Protein AF-V6Q4E1-F1 (afdb_monomer_lite)

Foldseek 3Di:
DQDADDDDDPVLVVVVVVVCVVCVVVVVVCPVVVVQDQLLVLLLQLLLCLLNVDPVSLVVSVVSCVVVVHDPVCSVCSNVVHCPVPDPVSVLVSVVSSVCSNVSNDDDPVSVVVVD

Radius of gyration: 14.37 Å; chains: 1; bounding box: 37×36×36 Å

Secondary structure (DSSP, 8-state):
---PPPPPPHHHHHHHHHHHHHHHHHHHHHHHTTSS-HHHHHHHHHHHHHHHT-HHHHHHHHHHHHHTT--HHHHHHHHHT--TTS-HHHHHHHHHHHHHHHTTT---HHHHHTT-

Organism: NCBI:txid1408226

pLDDT: mean 90.03, std 11.28, range [38.62, 98.06]

Structure (mmCIF, N/CA/C/O backbone):
data_AF-V6Q4E1-F1
#
_entry.id   AF-V6Q4E1-F1
#
loop_
_atom_site.group_PDB
_atom_site.id
_atom_site.type_symbol
_atom_site.label_atom_id
_atom_site.label_alt_id
_atom_site.label_comp_id
_atom_site.label_asym_id
_atom_site.label_entity_id
_atom_site.label_seq_id
_atom_site.pdbx_PDB_ins_code
_atom_site.Cartn_x
_atom_site.Cartn_y
_atom_site.Cartn_z
_atom_site.occupancy
_atom_site.B_iso_or_equiv
_atom_site.auth_seq_id
_atom_site.auth_comp_id
_atom_site.auth_asym_id
_atom_site.auth_atom_id
_atom_site.pdbx_PDB_model_num
ATOM 1 N N . MET A 1 1 ? 1.053 -21.294 -1.607 1.00 38.62 1 MET A N 1
ATOM 2 C CA . MET A 1 1 ? 2.499 -21.114 -1.342 1.00 38.62 1 MET A CA 1
ATOM 3 C C . MET A 1 1 ? 2.894 -19.784 -1.965 1.00 38.62 1 MET A C 1
ATOM 5 O O . MET A 1 1 ? 2.949 -19.711 -3.186 1.00 38.62 1 MET 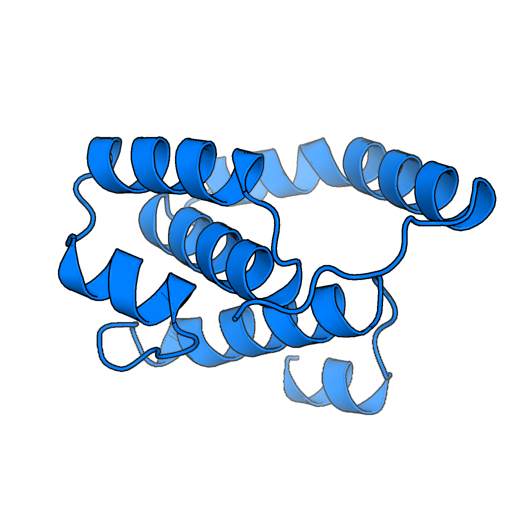A O 1
ATOM 9 N N . LEU A 1 2 ? 3.028 -18.722 -1.161 1.00 51.53 2 LEU A N 1
ATOM 10 C CA . LEU A 1 2 ? 3.338 -17.373 -1.655 1.00 51.53 2 LEU A CA 1
ATOM 11 C C . LEU A 1 2 ? 4.692 -17.417 -2.376 1.00 51.53 2 LEU A C 1
ATOM 13 O O . LEU A 1 2 ? 5.716 -17.752 -1.780 1.00 51.53 2 LEU A O 1
ATOM 17 N N . LYS A 1 3 ? 4.687 -17.182 -3.689 1.00 54.44 3 LYS A N 1
ATOM 18 C CA . LYS A 1 3 ? 5.895 -17.241 -4.513 1.00 54.44 3 LYS A CA 1
ATOM 19 C C . LYS A 1 3 ? 6.684 -15.960 -4.271 1.00 54.44 3 LYS A C 1
ATOM 21 O O . LYS A 1 3 ? 6.312 -14.899 -4.758 1.00 54.44 3 LYS A O 1
ATOM 26 N N . GLN A 1 4 ? 7.757 -16.063 -3.498 1.00 63.53 4 GLN A N 1
ATOM 27 C CA . GLN A 1 4 ? 8.578 -14.911 -3.144 1.00 63.53 4 GLN A CA 1
ATOM 28 C C . GLN A 1 4 ? 9.194 -14.289 -4.406 1.00 63.53 4 GLN A C 1
ATOM 30 O O . GLN A 1 4 ? 9.784 -14.993 -5.233 1.00 63.53 4 GLN A O 1
ATOM 35 N N . LYS A 1 5 ? 9.032 -12.973 -4.581 1.00 70.00 5 LYS A N 1
ATOM 36 C CA . LYS A 1 5 ? 9.610 -12.258 -5.725 1.00 70.00 5 LYS A CA 1
ATOM 37 C C . LYS A 1 5 ? 11.134 -12.210 -5.614 1.00 70.00 5 LYS A C 1
ATOM 39 O O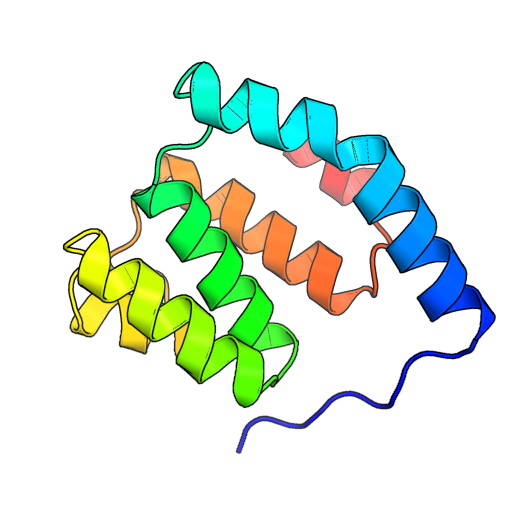 . LYS A 1 5 ? 11.692 -12.158 -4.520 1.00 70.00 5 LYS A O 1
ATOM 44 N N . SER A 1 6 ? 11.813 -12.216 -6.763 1.00 78.31 6 SER A N 1
ATOM 45 C CA . SER A 1 6 ? 13.266 -12.037 -6.814 1.00 78.31 6 SER A CA 1
ATOM 46 C C . SER A 1 6 ? 13.672 -10.686 -6.221 1.00 78.31 6 SER A C 1
ATOM 48 O O . SER A 1 6 ? 12.947 -9.695 -6.347 1.00 78.31 6 SER A O 1
ATOM 50 N N . LEU A 1 7 ? 14.849 -10.640 -5.597 1.00 77.38 7 LEU A N 1
ATOM 51 C CA . LEU A 1 7 ? 15.377 -9.415 -5.003 1.00 77.38 7 LEU A CA 1
ATOM 52 C C . LEU A 1 7 ? 15.522 -8.302 -6.053 1.00 77.38 7 LEU A C 1
ATOM 54 O O . LEU A 1 7 ? 15.807 -8.556 -7.225 1.00 77.38 7 LEU A O 1
ATOM 58 N N . ALA A 1 8 ? 15.294 -7.063 -5.621 1.00 81.06 8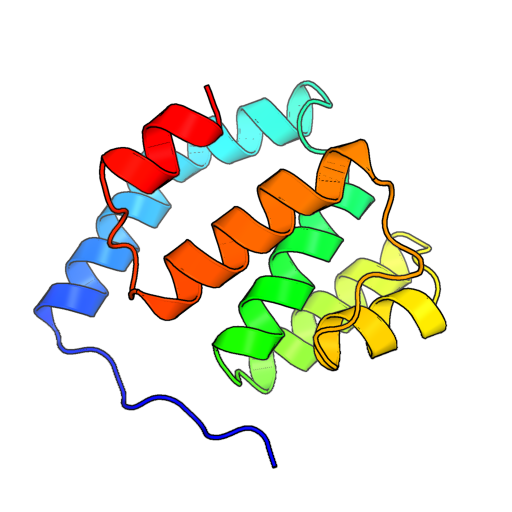 ALA A N 1
ATOM 59 C CA . ALA A 1 8 ? 15.480 -5.882 -6.453 1.00 81.06 8 ALA A CA 1
ATOM 60 C C . ALA A 1 8 ? 16.959 -5.688 -6.816 1.00 81.06 8 ALA A C 1
ATOM 62 O O . ALA A 1 8 ? 17.859 -5.960 -6.020 1.00 81.06 8 ALA A O 1
ATOM 63 N N . THR A 1 9 ? 17.207 -5.168 -8.014 1.00 89.44 9 THR A N 1
ATOM 64 C CA . THR A 1 9 ? 18.521 -4.651 -8.398 1.00 89.44 9 THR A CA 1
ATOM 65 C C . THR A 1 9 ? 18.878 -3.429 -7.551 1.00 89.44 9 THR A C 1
ATOM 67 O O . THR A 1 9 ? 18.012 -2.755 -6.990 1.00 89.44 9 THR A O 1
ATOM 70 N N . PHE A 1 10 ? 20.166 -3.084 -7.499 1.00 90.75 10 PHE A N 1
ATOM 71 C CA . PHE A 1 10 ? 20.627 -1.898 -6.773 1.00 90.75 10 PHE A CA 1
ATOM 72 C C . PHE A 1 10 ? 19.938 -0.606 -7.249 1.00 90.75 10 PHE A C 1
ATOM 74 O O . PHE A 1 10 ? 19.548 0.230 -6.437 1.00 90.75 10 PHE A O 1
ATOM 81 N N . SER A 1 11 ? 19.739 -0.462 -8.564 1.00 89.94 11 SER A N 1
ATOM 82 C CA . SER A 1 11 ? 19.066 0.703 -9.147 1.00 89.94 11 SER A CA 1
ATOM 83 C C . SER A 1 11 ? 17.592 0.782 -8.734 1.00 89.94 11 SER A C 1
ATOM 85 O O . SER A 1 11 ? 17.128 1.844 -8.317 1.00 89.94 11 SER A O 1
ATOM 87 N N . GLU A 1 12 ? 16.866 -0.340 -8.773 1.00 88.25 12 GLU A N 1
ATOM 88 C CA . GLU A 1 12 ? 15.473 -0.405 -8.314 1.00 88.25 12 GLU A CA 1
ATOM 89 C C . GLU A 1 12 ? 15.355 -0.102 -6.817 1.00 88.25 12 GLU A C 1
ATOM 91 O O . GLU A 1 12 ? 14.467 0.651 -6.413 1.00 88.25 12 GLU A O 1
ATOM 96 N N . ALA A 1 13 ? 16.263 -0.640 -5.998 1.00 89.06 13 ALA A N 1
ATOM 97 C CA . ALA A 1 13 ? 16.294 -0.390 -4.561 1.00 89.06 13 ALA A CA 1
ATOM 98 C C . ALA A 1 13 ? 16.559 1.091 -4.251 1.00 89.06 13 ALA A C 1
ATOM 100 O O . ALA A 1 13 ? 15.825 1.699 -3.471 1.00 89.06 13 ALA A O 1
ATOM 101 N N . TYR A 1 14 ? 17.548 1.701 -4.915 1.00 93.12 14 TYR A N 1
ATOM 102 C CA . TYR A 1 14 ? 17.846 3.128 -4.781 1.00 93.12 14 TYR A CA 1
ATOM 103 C C . TYR A 1 14 ? 16.654 3.999 -5.191 1.00 93.12 14 TYR A C 1
ATOM 105 O O . TYR A 1 14 ? 16.255 4.896 -4.449 1.00 93.12 14 TYR A O 1
ATOM 113 N N . ARG A 1 15 ? 16.041 3.707 -6.346 1.00 91.50 15 ARG A N 1
ATOM 114 C CA . ARG A 1 15 ? 14.861 4.424 -6.846 1.00 91.50 15 ARG A CA 1
ATOM 115 C C . ARG A 1 15 ? 13.691 4.328 -5.868 1.00 91.50 15 ARG A C 1
ATOM 117 O O . ARG A 1 15 ? 13.054 5.336 -5.569 1.00 91.50 15 ARG A O 1
ATOM 124 N N . THR A 1 16 ? 13.431 3.128 -5.353 1.00 90.19 16 THR A N 1
ATOM 125 C CA . THR A 1 16 ? 12.365 2.877 -4.373 1.00 90.19 16 THR A CA 1
ATOM 126 C C . THR A 1 16 ? 12.603 3.679 -3.098 1.00 90.19 16 THR A C 1
ATOM 128 O O . THR A 1 16 ? 11.707 4.390 -2.647 1.00 90.19 16 THR A O 1
ATOM 131 N N . LEU A 1 17 ? 13.825 3.643 -2.557 1.00 92.94 17 LEU A N 1
ATOM 132 C CA . LEU A 1 17 ? 14.192 4.406 -1.366 1.00 92.94 17 LEU A CA 1
ATOM 133 C C . LEU A 1 17 ? 14.057 5.918 -1.591 1.00 92.94 17 LEU A C 1
ATOM 135 O O . LEU A 1 17 ? 13.493 6.616 -0.750 1.00 92.94 17 LEU A O 1
ATOM 139 N N . TYR A 1 18 ? 14.523 6.422 -2.736 1.00 95.06 18 TYR A N 1
ATOM 140 C CA . TYR A 1 18 ? 14.405 7.833 -3.098 1.00 95.06 18 TYR A CA 1
ATOM 141 C C . TYR A 1 18 ? 12.943 8.297 -3.106 1.00 95.06 18 TYR A C 1
ATOM 143 O O . TYR A 1 18 ? 12.610 9.289 -2.455 1.00 95.06 18 TYR A O 1
ATOM 151 N N . TYR A 1 19 ? 12.054 7.576 -3.798 1.00 93.06 19 TYR A N 1
ATOM 152 C CA . TYR A 1 19 ? 10.641 7.949 -3.858 1.00 93.06 19 TYR A CA 1
ATOM 153 C C . TYR A 1 19 ? 9.924 7.774 -2.520 1.00 93.06 19 TYR A C 1
ATOM 155 O O . TYR A 1 19 ? 9.080 8.609 -2.193 1.00 93.06 19 TYR A O 1
ATOM 163 N N . ALA A 1 20 ? 10.268 6.753 -1.732 1.00 92.00 20 ALA A N 1
ATOM 164 C CA . ALA A 1 20 ? 9.718 6.572 -0.392 1.00 92.00 20 ALA A CA 1
ATOM 165 C C . ALA A 1 20 ? 10.051 7.772 0.507 1.00 92.00 20 ALA A C 1
ATOM 167 O O . ALA A 1 20 ? 9.154 8.378 1.092 1.00 92.00 20 ALA A O 1
ATOM 168 N N . LEU A 1 21 ? 11.324 8.183 0.550 1.00 96.44 21 LEU A N 1
ATOM 169 C CA . LEU A 1 21 ? 11.759 9.337 1.339 1.00 96.44 21 LEU A CA 1
ATOM 170 C C . LEU A 1 21 ? 11.149 10.644 0.822 1.00 96.44 21 LEU A C 1
ATOM 172 O O . LEU A 1 21 ? 10.647 11.447 1.608 1.00 96.44 21 LEU A O 1
ATOM 176 N N . ARG A 1 22 ? 11.140 10.848 -0.501 1.00 96.38 22 ARG A N 1
ATOM 177 C CA . ARG A 1 22 ? 10.606 12.068 -1.118 1.00 96.38 22 ARG A CA 1
ATOM 178 C C . ARG A 1 22 ? 9.102 12.243 -0.892 1.00 96.38 22 ARG A C 1
ATOM 180 O O . ARG A 1 22 ? 8.660 13.377 -0.732 1.00 96.38 22 ARG A O 1
ATOM 187 N N . ASN A 1 23 ? 8.331 11.156 -0.865 1.00 94.88 23 ASN A N 1
ATOM 188 C CA . ASN A 1 23 ? 6.875 11.203 -0.688 1.00 94.88 23 ASN A CA 1
ATOM 189 C C . ASN A 1 23 ? 6.414 11.021 0.767 1.00 94.88 23 ASN A C 1
ATOM 191 O O . ASN A 1 23 ? 5.222 11.160 1.047 1.00 94.88 23 ASN A O 1
ATOM 195 N N . MET A 1 24 ? 7.329 10.773 1.710 1.00 95.00 24 MET A N 1
ATOM 196 C CA . MET A 1 24 ? 6.999 10.617 3.130 1.00 95.00 24 MET A CA 1
ATOM 197 C C . MET A 1 24 ? 6.182 11.794 3.706 1.00 95.00 24 MET A C 1
ATOM 199 O O . MET A 1 24 ? 5.197 11.533 4.403 1.00 95.00 24 MET A O 1
ATOM 203 N N . PRO A 1 25 ? 6.483 13.078 3.403 1.00 97.12 25 PRO A N 1
ATOM 204 C CA . PRO A 1 25 ? 5.671 14.192 3.900 1.00 97.12 25 PRO A CA 1
ATOM 205 C C . PRO A 1 25 ? 4.233 14.173 3.364 1.00 97.12 25 PRO A C 1
ATOM 207 O O . PRO A 1 25 ? 3.297 14.500 4.094 1.00 97.12 25 PRO A O 1
ATOM 210 N N . THR A 1 26 ? 4.041 13.756 2.109 1.00 95.81 26 THR A N 1
ATOM 211 C CA . THR A 1 26 ? 2.718 13.631 1.478 1.00 95.81 26 THR A CA 1
ATOM 212 C C . THR A 1 26 ? 1.887 12.557 2.171 1.00 95.81 26 THR A C 1
ATOM 214 O O . THR A 1 26 ? 0.742 12.813 2.540 1.00 95.81 26 THR A O 1
ATOM 217 N N . LEU A 1 27 ? 2.485 11.390 2.433 1.00 93.56 27 LEU A N 1
ATOM 218 C CA . LEU A 1 27 ? 1.843 10.306 3.178 1.00 93.56 27 LEU A CA 1
ATOM 219 C C . LEU A 1 27 ? 1.446 10.754 4.592 1.00 93.56 27 LEU A C 1
ATOM 221 O O . LEU A 1 27 ? 0.318 10.531 5.028 1.00 93.56 27 LEU A O 1
ATOM 225 N N . GLN A 1 28 ? 2.350 11.434 5.304 1.00 95.06 28 GLN A N 1
ATOM 226 C CA . GLN A 1 28 ? 2.056 11.969 6.635 1.00 95.06 28 GLN A CA 1
ATOM 227 C C . GLN A 1 28 ? 0.914 12.989 6.605 1.00 95.06 28 GLN A C 1
ATOM 229 O O . GLN A 1 28 ? 0.059 12.971 7.488 1.00 95.06 28 GLN A O 1
ATOM 234 N N . LYS A 1 29 ? 0.882 13.868 5.597 1.00 96.69 29 LYS A N 1
ATOM 235 C CA . LYS A 1 29 ? -0.197 14.843 5.423 1.00 96.69 29 LYS A CA 1
ATOM 236 C C . LYS A 1 29 ? -1.539 14.153 5.170 1.00 96.69 29 LYS A C 1
ATOM 238 O O . LYS A 1 29 ? -2.506 14.523 5.823 1.00 96.69 29 LYS A O 1
ATOM 243 N N . ALA A 1 30 ? -1.582 13.146 4.295 1.00 95.06 30 ALA A N 1
ATOM 244 C CA . ALA A 1 30 ? -2.799 12.392 3.984 1.00 95.06 30 ALA A CA 1
ATOM 245 C C . ALA A 1 30 ? -3.369 11.660 5.211 1.00 95.06 30 ALA A C 1
ATOM 247 O O . ALA A 1 30 ? -4.578 11.681 5.439 1.00 95.06 30 ALA A O 1
ATOM 248 N N . ARG A 1 31 ? -2.497 11.076 6.046 1.00 93.75 31 ARG A N 1
ATOM 249 C CA . ARG A 1 31 ? -2.896 10.478 7.330 1.00 93.75 31 ARG A CA 1
ATOM 250 C C . ARG A 1 31 ? -3.451 11.530 8.291 1.00 93.75 31 ARG A C 1
ATOM 252 O O . ARG A 1 31 ? -4.542 11.371 8.820 1.00 93.75 31 ARG A O 1
ATOM 259 N N . LYS A 1 32 ? -2.733 12.645 8.474 1.00 95.06 32 LYS A N 1
ATOM 260 C CA . LYS A 1 32 ? -3.152 13.735 9.376 1.00 95.06 32 LYS A CA 1
ATOM 261 C C . LYS A 1 32 ? -4.455 14.411 8.950 1.00 95.06 32 LYS A C 1
ATOM 263 O O . LYS A 1 32 ? -5.183 14.889 9.809 1.00 95.06 32 LYS A O 1
ATOM 268 N N . SER A 1 33 ? -4.738 14.481 7.650 1.00 95.56 33 SER A N 1
ATOM 269 C CA . SER A 1 33 ? -5.976 15.068 7.131 1.00 95.56 33 SER A CA 1
ATOM 270 C C . SER A 1 33 ? -7.159 14.097 7.120 1.00 95.56 33 SER A C 1
ATOM 272 O O . SER A 1 33 ? -8.232 14.490 6.679 1.00 95.56 33 SER A O 1
ATOM 274 N N . GLY A 1 34 ? -6.970 12.838 7.532 1.00 92.31 34 GLY A N 1
ATOM 275 C CA . GLY A 1 34 ? -8.008 11.804 7.487 1.00 92.31 34 GLY A CA 1
ATOM 276 C C . GLY A 1 34 ? -8.323 11.275 6.084 1.00 92.31 34 GLY A C 1
ATOM 277 O O . GLY A 1 34 ? -9.223 10.456 5.947 1.00 92.31 34 GLY A O 1
ATOM 278 N N . LEU A 1 35 ? -7.576 11.698 5.053 1.00 93.62 35 LEU A N 1
ATOM 279 C CA . LEU A 1 35 ? -7.720 11.160 3.692 1.00 93.62 35 LEU A CA 1
ATOM 280 C C . LEU A 1 35 ? -7.367 9.669 3.662 1.00 93.62 35 LEU A C 1
ATOM 282 O O . LEU A 1 35 ? -7.951 8.897 2.911 1.00 93.62 35 LEU A O 1
ATOM 286 N N . LEU A 1 36 ? -6.395 9.283 4.488 1.00 93.75 36 LEU A N 1
ATOM 287 C CA . LEU A 1 36 ? -5.998 7.903 4.691 1.00 93.75 36 LEU A CA 1
ATOM 288 C C . LEU A 1 36 ? -6.256 7.531 6.153 1.00 93.75 36 LEU A C 1
ATOM 290 O O . LEU A 1 36 ? -5.419 7.808 7.017 1.00 93.75 36 LEU A O 1
ATOM 294 N N . SER A 1 37 ? -7.425 6.945 6.425 1.00 95.00 37 SER A N 1
ATOM 295 C CA . SER A 1 37 ? -7.764 6.423 7.754 1.00 95.00 37 SER A CA 1
ATOM 296 C C . SER A 1 37 ? -6.792 5.308 8.166 1.00 95.00 37 SER A C 1
ATOM 298 O O . SER A 1 37 ? -6.109 4.719 7.323 1.00 95.00 37 SER A O 1
ATOM 300 N N . GLU A 1 38 ? -6.703 5.000 9.462 1.00 94.50 38 GLU A N 1
ATOM 301 C CA . GLU A 1 38 ? -5.815 3.930 9.943 1.00 94.50 38 GLU A CA 1
ATOM 302 C C . GLU A 1 38 ? -6.175 2.565 9.346 1.00 94.50 38 GLU A C 1
ATOM 304 O O . GLU A 1 38 ? -5.280 1.820 8.932 1.00 94.50 38 GLU A O 1
ATOM 309 N N . HIS A 1 39 ? -7.473 2.266 9.231 1.00 96.12 39 HIS A N 1
ATOM 310 C CA . HIS A 1 39 ? -7.955 1.032 8.608 1.00 96.12 39 HIS A CA 1
ATOM 311 C C . HIS A 1 39 ? -7.660 1.018 7.112 1.00 96.12 39 HIS A C 1
ATOM 313 O O . HIS A 1 39 ? -7.072 0.055 6.629 1.00 96.12 39 HIS A O 1
ATOM 319 N N . PHE A 1 40 ? -7.945 2.105 6.393 1.00 96.56 40 PHE A N 1
ATOM 320 C CA . PHE A 1 40 ? -7.667 2.171 4.958 1.00 96.56 40 PHE A CA 1
ATOM 321 C C . PHE A 1 40 ? -6.167 2.023 4.658 1.00 96.56 40 PHE A C 1
ATOM 323 O O . PHE A 1 40 ? -5.761 1.246 3.794 1.00 96.56 40 PHE A O 1
ATOM 330 N N . ASN A 1 41 ? -5.313 2.693 5.439 1.00 96.12 41 ASN A N 1
ATOM 331 C CA . ASN A 1 41 ? -3.863 2.524 5.362 1.00 96.12 41 ASN A CA 1
ATOM 332 C C . ASN A 1 41 ? -3.452 1.062 5.605 1.00 96.12 41 ASN A C 1
ATOM 334 O O . ASN A 1 41 ? -2.623 0.531 4.872 1.00 96.12 41 ASN A O 1
ATOM 338 N N . SER A 1 42 ? -4.024 0.408 6.619 1.00 97.06 42 SER A N 1
ATOM 339 C CA . SER A 1 42 ? -3.701 -0.983 6.955 1.00 97.06 42 SER A CA 1
ATOM 340 C C . SER A 1 42 ? -4.128 -1.956 5.854 1.00 97.06 42 SER A C 1
ATOM 342 O O . SER A 1 42 ? -3.341 -2.831 5.500 1.00 97.06 42 SER A O 1
ATOM 344 N N . ARG A 1 43 ? -5.297 -1.750 5.231 1.00 97.75 43 ARG A N 1
ATOM 345 C CA . ARG A 1 43 ? -5.762 -2.556 4.090 1.00 97.75 43 ARG A CA 1
ATOM 346 C C . ARG A 1 43 ? -4.798 -2.498 2.913 1.00 97.75 43 ARG A C 1
ATOM 348 O O . ARG A 1 43 ? -4.390 -3.539 2.405 1.00 97.75 43 ARG A O 1
ATOM 355 N N . ILE A 1 44 ? -4.359 -1.291 2.542 1.00 97.25 44 ILE A N 1
ATOM 356 C CA . ILE A 1 44 ? -3.350 -1.102 1.489 1.00 97.25 44 ILE A CA 1
ATOM 357 C C . ILE A 1 44 ? -2.059 -1.849 1.845 1.00 97.25 44 ILE A C 1
ATOM 359 O O . ILE A 1 44 ? -1.509 -2.561 1.006 1.00 97.25 44 ILE A O 1
ATOM 363 N N . MET A 1 45 ? -1.572 -1.718 3.083 1.00 97.38 45 MET A N 1
ATOM 364 C CA . MET A 1 45 ? -0.326 -2.372 3.496 1.00 97.38 45 MET A CA 1
ATOM 365 C C . MET A 1 45 ? -0.429 -3.904 3.501 1.00 97.38 45 MET A C 1
ATOM 367 O O . MET A 1 45 ? 0.532 -4.568 3.106 1.00 97.38 45 MET A O 1
ATOM 371 N N . LEU A 1 46 ? -1.564 -4.473 3.917 1.00 98.06 46 LEU A N 1
ATOM 372 C CA . LEU A 1 46 ? -1.807 -5.920 3.903 1.00 98.06 46 LEU A CA 1
ATOM 373 C C . LEU A 1 46 ? -1.906 -6.459 2.471 1.00 98.06 46 LEU A C 1
ATOM 375 O O . LEU A 1 46 ? -1.206 -7.413 2.138 1.00 98.06 46 LEU A O 1
ATOM 379 N N . ALA A 1 47 ? -2.663 -5.795 1.596 1.00 97.56 47 ALA A N 1
ATOM 380 C CA . ALA A 1 47 ? -2.793 -6.196 0.196 1.00 97.56 47 ALA A CA 1
ATOM 381 C C . ALA A 1 47 ? -1.458 -6.100 -0.569 1.00 97.56 47 ALA A C 1
ATOM 383 O O . ALA A 1 47 ? -1.084 -6.994 -1.323 1.00 97.56 47 ALA A O 1
ATOM 384 N N . VAL A 1 48 ? -0.666 -5.047 -0.332 1.00 96.25 48 VAL A N 1
ATOM 385 C CA . VAL A 1 48 ? 0.694 -4.930 -0.894 1.00 96.25 48 VAL A CA 1
ATOM 386 C C . VAL A 1 48 ? 1.638 -5.997 -0.324 1.00 96.25 48 VAL A C 1
ATOM 388 O O . VAL A 1 48 ? 2.569 -6.441 -1.002 1.00 96.25 48 VAL A O 1
ATOM 391 N N . THR A 1 49 ? 1.429 -6.412 0.926 1.00 96.38 49 THR A N 1
ATOM 392 C CA . THR A 1 49 ? 2.214 -7.476 1.563 1.00 96.38 49 THR A CA 1
ATOM 393 C C . THR A 1 49 ? 1.947 -8.836 0.928 1.00 96.38 49 THR A C 1
ATOM 395 O O . THR A 1 49 ? 2.909 -9.576 0.703 1.00 96.38 49 THR A O 1
ATOM 398 N N . GLU A 1 50 ? 0.687 -9.134 0.603 1.00 96.06 50 GLU A N 1
ATOM 399 C CA . GLU A 1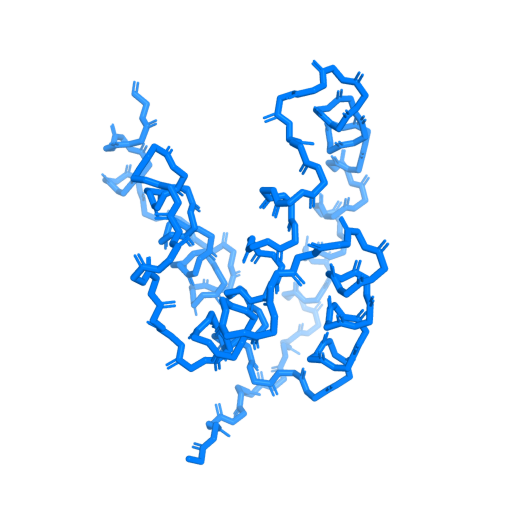 50 ? 0.273 -10.336 -0.131 1.00 96.06 50 GLU A CA 1
ATOM 400 C C . GLU A 1 50 ? 1.024 -10.435 -1.466 1.00 96.06 50 GLU A C 1
ATOM 402 O O . GLU A 1 50 ? 1.802 -11.373 -1.662 1.00 96.06 50 GLU A O 1
ATOM 407 N N . VAL A 1 51 ? 0.945 -9.391 -2.299 1.00 95.19 51 VAL A N 1
ATOM 408 C CA . VAL A 1 51 ? 1.613 -9.338 -3.613 1.00 95.19 51 VAL A CA 1
ATOM 409 C C . VAL A 1 51 ? 3.133 -9.507 -3.517 1.00 95.19 51 VAL A C 1
ATOM 411 O O . VAL A 1 51 ? 3.769 -10.114 -4.386 1.00 95.19 51 VAL A O 1
ATOM 414 N N . ASN A 1 52 ? 3.753 -8.946 -2.476 1.00 92.38 52 ASN A N 1
ATOM 415 C CA . ASN A 1 52 ? 5.202 -9.011 -2.295 1.00 92.38 52 ASN A CA 1
ATOM 416 C C . ASN A 1 52 ? 5.687 -10.322 -1.656 1.00 92.38 52 ASN A C 1
ATOM 418 O O . ASN A 1 52 ? 6.876 -10.635 -1.758 1.00 92.38 52 ASN A O 1
ATOM 422 N N . GLY A 1 53 ? 4.817 -11.078 -0.979 1.00 92.25 53 GLY A N 1
ATOM 423 C CA . GLY A 1 53 ? 5.204 -12.285 -0.242 1.00 92.25 53 GLY A CA 1
ATOM 424 C C . GLY A 1 53 ? 6.238 -12.013 0.862 1.00 92.25 53 GLY A C 1
ATOM 425 O O . GLY A 1 53 ? 7.177 -12.790 1.056 1.00 92.25 53 GLY A O 1
ATOM 426 N N . CYS A 1 54 ? 6.122 -10.873 1.553 1.00 92.06 54 CYS A N 1
ATOM 427 C CA . CYS A 1 54 ? 7.070 -10.446 2.586 1.00 92.06 54 CYS A CA 1
ATOM 428 C C . CYS A 1 54 ? 6.644 -10.933 3.981 1.00 92.06 54 CYS A C 1
ATOM 430 O O . CYS A 1 54 ? 5.791 -10.322 4.619 1.00 92.06 54 CYS A O 1
ATOM 432 N N . ASN A 1 55 ? 7.302 -11.972 4.508 1.00 93.00 55 ASN A N 1
ATOM 433 C CA . ASN A 1 55 ? 6.978 -12.530 5.832 1.00 93.00 55 ASN A CA 1
ATOM 434 C C . ASN A 1 55 ? 7.088 -11.496 6.965 1.00 93.00 55 ASN A C 1
ATOM 436 O O . ASN A 1 55 ? 6.198 -11.400 7.802 1.00 93.00 55 ASN A O 1
ATOM 440 N N . LEU A 1 56 ? 8.156 -10.690 6.983 1.00 93.25 56 LEU A N 1
ATOM 441 C CA . LEU A 1 56 ? 8.346 -9.667 8.019 1.00 93.25 56 LEU A CA 1
ATOM 442 C C . LEU A 1 56 ? 7.228 -8.615 7.985 1.00 93.25 56 LEU A C 1
ATOM 444 O O . LEU A 1 56 ? 6.694 -8.239 9.02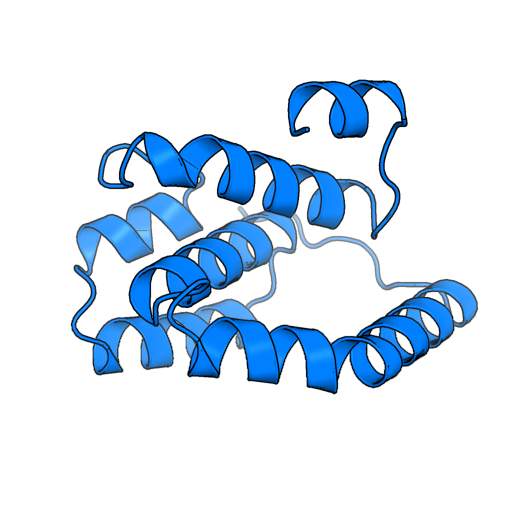5 1.00 93.25 56 LEU A O 1
ATOM 448 N N . CYS A 1 57 ? 6.869 -8.172 6.782 1.00 95.44 57 CYS A N 1
ATOM 449 C CA . CYS A 1 57 ? 5.798 -7.212 6.558 1.00 95.44 57 CYS A CA 1
ATOM 450 C C . CYS A 1 57 ? 4.447 -7.810 6.967 1.00 95.44 57 CYS A C 1
ATOM 452 O O . CYS A 1 57 ? 3.649 -7.118 7.588 1.00 95.44 57 CYS A O 1
ATOM 454 N N . SER A 1 58 ? 4.229 -9.104 6.698 1.00 96.06 58 SER A N 1
ATOM 455 C CA . SER A 1 58 ? 3.021 -9.831 7.101 1.00 96.06 58 SER A CA 1
ATOM 456 C C . SER A 1 58 ? 2.834 -9.780 8.606 1.00 96.06 58 SER A C 1
ATOM 458 O O . SER A 1 58 ? 1.759 -9.399 9.054 1.00 96.06 58 SER A O 1
ATOM 460 N N . TYR A 1 59 ? 3.871 -10.079 9.389 1.00 96.56 59 TYR A N 1
ATOM 461 C CA . TYR A 1 59 ? 3.784 -9.968 10.844 1.00 96.56 59 TYR A CA 1
ATOM 462 C C . TYR A 1 59 ? 3.600 -8.517 11.292 1.00 96.56 59 TYR A C 1
ATOM 464 O O . TYR A 1 59 ? 2.670 -8.222 12.036 1.00 96.56 59 TYR A O 1
ATOM 472 N N . GLY A 1 60 ? 4.441 -7.600 10.805 1.00 97.56 60 GLY A N 1
ATOM 473 C CA . GLY A 1 60 ? 4.417 -6.202 11.235 1.00 97.56 60 GLY A CA 1
ATOM 474 C C . GLY A 1 60 ? 3.087 -5.501 10.948 1.00 97.56 60 GLY A C 1
ATOM 475 O O . GLY A 1 60 ? 2.516 -4.876 11.837 1.00 97.56 60 GLY A O 1
ATOM 476 N N . HIS A 1 61 ? 2.561 -5.628 9.729 1.00 97.94 61 HIS A N 1
ATOM 477 C CA . HIS A 1 61 ? 1.299 -4.992 9.351 1.00 97.94 61 HIS A CA 1
ATOM 478 C C . HIS A 1 61 ? 0.075 -5.694 9.932 1.00 97.94 61 HIS A C 1
ATOM 480 O O . HIS A 1 61 ? -0.898 -5.007 10.226 1.00 97.94 61 HIS A O 1
ATOM 486 N N . THR A 1 62 ? 0.132 -7.007 10.184 1.00 97.94 62 THR A N 1
ATOM 487 C CA . THR A 1 62 ? -0.927 -7.700 10.937 1.00 97.94 62 THR A CA 1
ATOM 488 C C . THR A 1 62 ? -1.022 -7.163 12.361 1.00 97.94 62 THR A C 1
ATOM 490 O O . THR A 1 62 ? -2.116 -6.833 12.805 1.00 97.94 62 THR A O 1
ATOM 493 N N . THR A 1 63 ? 0.106 -7.008 13.063 1.00 97.38 63 THR A N 1
ATOM 494 C CA . THR A 1 63 ? 0.116 -6.433 14.417 1.00 97.38 63 THR A CA 1
ATOM 495 C C . THR A 1 63 ? -0.498 -5.036 14.429 1.00 97.38 63 THR A C 1
ATOM 497 O O . THR A 1 63 ? -1.406 -4.782 15.213 1.00 97.38 63 THR A O 1
ATOM 500 N N . LEU A 1 64 ? -0.074 -4.159 13.513 1.00 96.62 64 LEU A N 1
ATOM 501 C CA . LEU A 1 64 ? -0.614 -2.799 13.421 1.00 96.62 64 LEU A CA 1
ATOM 502 C C . LEU A 1 64 ? -2.117 -2.783 13.097 1.00 96.62 64 LEU A C 1
ATOM 504 O O . LEU A 1 64 ? -2.861 -1.987 13.666 1.00 96.62 64 LEU A O 1
ATOM 508 N N . ALA A 1 65 ? -2.580 -3.667 12.208 1.00 97.25 65 ALA A N 1
ATOM 509 C CA . ALA A 1 65 ? -3.997 -3.772 11.872 1.00 97.25 65 ALA A CA 1
ATOM 510 C C . ALA A 1 65 ? -4.829 -4.219 13.086 1.00 97.25 65 ALA A C 1
ATOM 512 O O . ALA A 1 65 ? -5.858 -3.611 13.385 1.00 97.25 65 ALA A O 1
ATOM 513 N N . LEU A 1 66 ? -4.353 -5.217 13.835 1.00 97.81 66 LEU A N 1
ATOM 514 C CA . LEU A 1 66 ? -5.003 -5.686 15.061 1.00 97.81 66 LEU A CA 1
ATOM 515 C C . LEU A 1 66 ? -5.050 -4.602 16.144 1.00 97.81 66 LEU A C 1
ATOM 517 O O . LEU A 1 66 ? -6.095 -4.401 16.757 1.00 97.81 66 LEU A O 1
ATOM 521 N N . GLU A 1 67 ? -3.953 -3.872 16.352 1.00 96.31 67 GLU A N 1
ATOM 522 C CA . GLU A 1 67 ? -3.888 -2.755 17.306 1.00 96.31 67 GLU A CA 1
ATOM 523 C C . GLU A 1 67 ? -4.846 -1.615 16.937 1.00 96.31 67 GLU A C 1
ATOM 525 O O . GLU A 1 67 ? -5.370 -0.940 17.821 1.00 96.31 67 GLU A O 1
ATOM 530 N N . SER A 1 68 ? -5.140 -1.444 15.644 1.00 94.12 68 SER A N 1
ATOM 531 C CA . SER A 1 68 ? -6.146 -0.490 15.160 1.00 94.12 68 SER A CA 1
ATOM 532 C C . SER A 1 68 ? -7.595 -0.987 15.311 1.00 94.12 68 SER A C 1
ATOM 534 O O . SER A 1 68 ? -8.536 -0.266 14.978 1.00 94.12 68 SER A O 1
ATOM 536 N N . GLY A 1 69 ? -7.804 -2.218 15.792 1.00 96.19 69 GLY A N 1
ATOM 537 C CA . GLY A 1 69 ? -9.126 -2.826 15.968 1.00 96.19 69 GLY A CA 1
ATOM 538 C C . GLY A 1 69 ? -9.736 -3.410 14.691 1.00 96.19 69 GLY A C 1
ATOM 539 O O . GLY A 1 69 ? -10.952 -3.586 14.627 1.00 96.19 69 GLY A O 1
ATOM 540 N N . MET A 1 70 ? -8.923 -3.690 13.670 1.00 96.62 70 MET A N 1
ATOM 541 C CA . MET A 1 70 ? -9.379 -4.342 12.440 1.00 96.62 70 MET A CA 1
ATOM 542 C C . MET A 1 70 ? 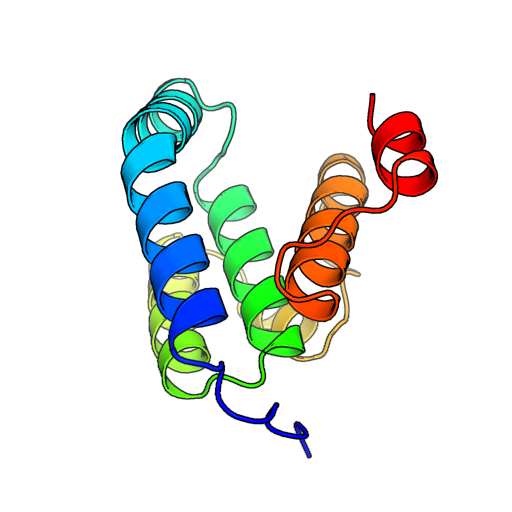-9.763 -5.807 12.696 1.00 96.62 70 MET A C 1
ATOM 544 O O . MET A 1 70 ? -9.175 -6.486 13.543 1.00 96.62 70 MET A O 1
ATOM 548 N N . ASN A 1 71 ? -10.752 -6.307 11.954 1.00 95.44 71 ASN A N 1
ATOM 549 C CA . ASN A 1 71 ? -11.231 -7.677 12.095 1.00 95.44 71 ASN A CA 1
ATOM 550 C C . ASN A 1 71 ? -10.178 -8.692 11.612 1.00 95.44 71 ASN A C 1
ATOM 552 O O . ASN A 1 71 ? -9.597 -8.546 10.540 1.00 95.44 71 ASN A O 1
ATOM 556 N N . GLN A 1 72 ? -9.981 -9.772 12.371 1.00 96.25 72 GLN A N 1
ATOM 557 C CA . GLN A 1 72 ? -9.070 -10.862 12.004 1.00 96.25 72 GLN A CA 1
ATOM 558 C C . GLN A 1 72 ? -9.446 -11.526 10.673 1.00 96.25 72 GLN A C 1
ATOM 560 O O . GLN A 1 72 ? -8.552 -11.880 9.904 1.00 96.25 72 GLN A O 1
ATOM 565 N N . THR A 1 73 ? -10.744 -11.682 10.389 1.00 96.69 73 THR A N 1
ATOM 566 C CA . THR A 1 73 ? -11.210 -12.272 9.122 1.00 96.69 73 THR A CA 1
ATOM 567 C C . THR A 1 73 ? -10.803 -11.408 7.934 1.00 96.69 73 THR A C 1
ATOM 569 O O . THR A 1 73 ? -10.197 -11.919 6.998 1.00 96.69 73 THR A O 1
ATOM 572 N N . GLU A 1 74 ? -11.035 -10.099 8.024 1.00 97.31 74 GLU A N 1
ATOM 573 C CA . GLU A 1 74 ? -10.664 -9.125 6.992 1.00 97.31 74 GLU A CA 1
ATOM 574 C C . GLU A 1 74 ? -9.144 -9.121 6.748 1.00 97.31 74 GLU A C 1
ATOM 576 O O . GLU A 1 74 ? -8.691 -9.166 5.606 1.00 97.31 74 GLU A O 1
ATOM 581 N N . ILE A 1 75 ? -8.333 -9.159 7.814 1.00 97.75 75 ILE A N 1
ATOM 582 C CA . ILE A 1 75 ? -6.867 -9.260 7.697 1.00 97.75 75 ILE A CA 1
ATOM 583 C C . ILE A 1 75 ? -6.460 -10.537 6.949 1.00 97.75 75 ILE A C 1
ATOM 585 O O . ILE A 1 75 ? -5.601 -10.494 6.066 1.00 97.75 75 ILE A O 1
ATOM 589 N N . SER A 1 76 ? -7.060 -11.676 7.306 1.00 96.81 76 SER A N 1
ATOM 590 C CA . SER A 1 76 ? -6.768 -12.963 6.669 1.00 96.81 76 SER A CA 1
ATOM 591 C C . SER A 1 76 ? -7.175 -12.980 5.196 1.00 96.81 76 SER A C 1
ATOM 593 O O . SER A 1 76 ? -6.433 -13.528 4.384 1.00 96.81 76 SER A O 1
ATOM 595 N N . GLN A 1 77 ? -8.320 -12.385 4.854 1.00 96.88 77 GLN A N 1
ATOM 596 C CA . GLN A 1 77 ? -8.784 -12.237 3.474 1.00 96.88 77 GLN A CA 1
ATOM 597 C C . GLN A 1 77 ? -7.800 -11.396 2.659 1.00 96.88 77 GLN A C 1
ATOM 599 O O . GLN A 1 77 ? -7.314 -11.858 1.631 1.00 96.88 77 GLN A O 1
ATOM 604 N N . LEU A 1 78 ? -7.396 -10.226 3.164 1.00 97.44 78 LEU A N 1
ATOM 605 C CA . LEU A 1 78 ? -6.461 -9.339 2.462 1.00 97.44 78 LEU A CA 1
ATOM 606 C C . LEU A 1 78 ? -5.093 -9.989 2.229 1.00 97.44 78 LEU A C 1
ATOM 608 O O . LEU A 1 78 ? -4.511 -9.832 1.158 1.00 97.44 78 LEU A O 1
ATOM 612 N N . LEU A 1 79 ? -4.585 -10.756 3.200 1.00 96.38 79 LEU A N 1
ATOM 613 C CA . LEU A 1 79 ? -3.354 -11.542 3.033 1.00 96.38 79 LEU A CA 1
ATOM 614 C C . LEU A 1 79 ? -3.534 -12.763 2.114 1.00 96.38 79 LEU A C 1
ATOM 616 O O . LEU A 1 79 ? -2.540 -13.320 1.645 1.00 96.38 79 LEU A O 1
ATOM 620 N N . GLY A 1 80 ? -4.777 -13.184 1.880 1.00 94.94 80 GLY A N 1
ATOM 621 C CA . GLY A 1 80 ? -5.170 -14.219 0.925 1.00 94.94 80 GLY A CA 1
ATOM 622 C C . GLY A 1 80 ? -5.505 -13.692 -0.475 1.00 94.94 80 GLY A C 1
ATOM 623 O O . GLY A 1 80 ? -5.717 -14.504 -1.373 1.00 94.94 80 GLY A O 1
ATOM 624 N N . GLY A 1 81 ? -5.525 -12.369 -0.676 1.00 93.94 81 GLY A N 1
ATOM 625 C CA . GLY A 1 81 ? -5.898 -11.732 -1.944 1.00 93.94 81 GLY A CA 1
ATOM 626 C C . GLY A 1 81 ? -7.409 -11.544 -2.137 1.00 93.94 81 GLY A C 1
ATOM 627 O O . GLY A 1 81 ? -7.855 -11.280 -3.251 1.00 93.94 81 GLY A O 1
ATOM 628 N N . GLU A 1 82 ? -8.192 -11.673 -1.068 1.00 95.44 82 GLU A N 1
ATOM 629 C CA . GLU A 1 82 ? -9.644 -11.480 -1.035 1.00 95.44 82 GLU A CA 1
ATOM 630 C C . GLU A 1 82 ? -9.985 -10.111 -0.415 1.00 95.44 82 GLU A C 1
ATOM 632 O O . GLU A 1 82 ? -9.270 -9.611 0.455 1.00 95.44 82 GLU A O 1
ATOM 637 N N . MET A 1 83 ? -11.077 -9.485 -0.865 1.00 93.88 83 MET A N 1
ATOM 638 C CA . MET A 1 83 ? -11.508 -8.147 -0.416 1.00 93.88 83 MET A CA 1
ATOM 639 C C . MET A 1 83 ? -12.997 -8.098 -0.042 1.00 93.88 83 MET A C 1
ATOM 641 O O . MET A 1 83 ? -13.590 -7.021 -0.032 1.00 93.88 83 MET A O 1
ATOM 645 N N . ASP A 1 84 ? -13.609 -9.242 0.264 1.00 92.69 84 ASP A N 1
ATOM 646 C CA . ASP A 1 84 ? -15.055 -9.349 0.507 1.00 92.69 84 ASP A CA 1
ATOM 647 C C . ASP A 1 84 ? -15.528 -8.446 1.661 1.00 92.69 84 ASP A C 1
ATOM 649 O O . ASP A 1 84 ? -16.575 -7.809 1.556 1.00 92.69 84 ASP A O 1
ATOM 653 N N . ASP A 1 85 ? -14.720 -8.314 2.720 1.00 91.69 85 ASP A N 1
ATOM 654 C CA . ASP A 1 85 ? -15.010 -7.447 3.873 1.00 91.69 85 ASP A CA 1
ATOM 655 C C . ASP A 1 85 ? -14.460 -6.006 3.717 1.00 91.69 85 ASP A C 1
ATOM 657 O O . ASP A 1 85 ? -14.520 -5.200 4.649 1.00 91.69 85 ASP A O 1
ATOM 661 N N . THR A 1 86 ? -13.921 -5.645 2.544 1.00 94.50 86 THR A N 1
ATOM 662 C CA . THR A 1 86 ? -13.357 -4.310 2.269 1.00 94.50 86 THR A CA 1
ATOM 663 C C . THR A 1 86 ? -14.425 -3.352 1.725 1.00 94.50 86 THR A C 1
ATOM 665 O O . THR A 1 86 ? -15.109 -3.692 0.755 1.00 94.50 86 THR A O 1
ATOM 668 N N . PRO A 1 87 ? -14.528 -2.106 2.236 1.00 95.31 87 PRO A N 1
ATOM 669 C CA . PRO A 1 87 ? -15.447 -1.108 1.692 1.00 95.31 87 PRO A CA 1
ATOM 670 C C . PRO A 1 87 ? -15.249 -0.872 0.187 1.00 95.31 87 PRO A C 1
ATOM 672 O O . PRO A 1 87 ? -14.140 -0.579 -0.254 1.00 95.31 87 PRO A O 1
ATOM 675 N N . GLU A 1 88 ? -16.330 -0.917 -0.600 1.00 93.75 88 GLU A N 1
ATOM 676 C CA . GLU A 1 88 ? -16.278 -0.818 -2.075 1.00 93.75 88 GLU A CA 1
ATOM 677 C C . GLU A 1 88 ? -15.511 0.414 -2.583 1.00 93.75 88 GLU A C 1
ATOM 679 O O . GLU A 1 88 ? -14.742 0.331 -3.539 1.00 93.75 88 GLU A O 1
ATOM 684 N N . HIS A 1 89 ? -15.657 1.553 -1.903 1.00 92.50 89 HIS A N 1
ATOM 685 C CA . HIS A 1 89 ? -14.985 2.803 -2.267 1.00 92.50 89 HIS A CA 1
ATOM 686 C C . HIS A 1 89 ? -13.459 2.784 -2.049 1.00 92.50 89 HIS A C 1
ATOM 688 O O . HIS A 1 89 ? -12.763 3.651 -2.573 1.00 92.50 89 HIS A O 1
ATOM 694 N N . GLU A 1 90 ? -12.928 1.814 -1.298 1.00 95.06 90 GLU A N 1
ATOM 695 C CA . GLU A 1 90 ? -11.488 1.625 -1.071 1.00 95.06 90 GLU A CA 1
ATOM 696 C C . GLU A 1 90 ? -10.879 0.569 -2.007 1.00 95.06 90 GLU A C 1
ATOM 698 O O . GLU A 1 90 ? -9.674 0.604 -2.274 1.00 95.06 90 GLU A O 1
ATOM 703 N N . GLN A 1 91 ? -11.693 -0.346 -2.549 1.00 94.75 91 GLN A N 1
ATOM 704 C CA . GLN A 1 91 ? -11.222 -1.491 -3.339 1.00 94.75 91 GLN A CA 1
ATOM 705 C C . GLN A 1 91 ? -10.417 -1.064 -4.572 1.00 94.75 91 GLN A C 1
ATOM 707 O O . GLN A 1 91 ? -9.371 -1.643 -4.852 1.00 94.75 91 GLN A O 1
ATOM 712 N N . ALA A 1 92 ? -10.839 -0.010 -5.279 1.00 91.94 92 ALA A N 1
ATOM 713 C CA . ALA A 1 92 ? -10.109 0.496 -6.445 1.00 91.94 92 ALA A CA 1
ATOM 714 C C . ALA A 1 92 ? -8.679 0.949 -6.091 1.00 91.94 92 ALA A C 1
ATOM 716 O O . ALA A 1 92 ? -7.728 0.659 -6.818 1.00 91.94 92 ALA A O 1
ATOM 717 N N . ALA A 1 93 ? -8.506 1.614 -4.945 1.00 92.50 93 ALA A N 1
ATOM 718 C CA . ALA A 1 93 ? -7.196 2.052 -4.474 1.00 92.50 93 ALA A CA 1
ATOM 719 C C . ALA A 1 93 ? -6.328 0.876 -4.001 1.00 92.50 93 ALA A C 1
ATOM 721 O O . ALA A 1 93 ? -5.116 0.882 -4.217 1.00 92.50 93 ALA A O 1
ATOM 722 N N . ILE A 1 94 ? -6.939 -0.141 -3.389 1.00 95.69 94 ILE A N 1
ATOM 723 C CA . ILE A 1 94 ? -6.247 -1.361 -2.957 1.00 95.69 94 ILE A CA 1
ATOM 724 C C . ILE A 1 94 ? -5.766 -2.163 -4.172 1.00 95.69 94 ILE A C 1
ATOM 726 O O . ILE A 1 94 ? -4.581 -2.487 -4.246 1.00 95.69 94 ILE A O 1
ATOM 730 N N . LEU A 1 95 ? -6.630 -2.380 -5.169 1.00 93.38 95 LEU A N 1
ATOM 731 C CA . LEU A 1 95 ? -6.269 -3.016 -6.442 1.00 93.38 95 LEU A CA 1
ATOM 732 C C . LEU A 1 95 ? -5.165 -2.249 -7.163 1.00 93.38 95 LEU A C 1
ATOM 734 O O . LEU A 1 95 ? -4.221 -2.844 -7.686 1.00 93.38 95 LEU A O 1
ATOM 738 N N . PHE A 1 96 ? -5.251 -0.918 -7.164 1.00 91.75 96 PHE A N 1
ATOM 739 C CA . PHE A 1 96 ? -4.191 -0.089 -7.710 1.00 91.75 96 PHE A CA 1
ATOM 740 C C . PHE A 1 96 ? -2.871 -0.315 -6.972 1.00 91.75 96 PHE A C 1
ATOM 742 O O . PHE A 1 96 ? -1.852 -0.571 -7.609 1.00 91.75 96 PHE A O 1
ATOM 749 N N . ALA A 1 97 ? -2.873 -0.280 -5.640 1.00 93.69 97 ALA A N 1
ATOM 750 C CA . ALA A 1 97 ? -1.674 -0.511 -4.844 1.00 93.69 97 ALA A CA 1
ATOM 751 C C . ALA A 1 97 ? -1.073 -1.905 -5.091 1.00 93.69 97 ALA A C 1
ATOM 753 O O . ALA A 1 97 ? 0.146 -2.021 -5.241 1.00 93.69 97 ALA A O 1
ATOM 754 N N . GLN A 1 98 ? -1.911 -2.940 -5.205 1.00 93.62 98 GLN A N 1
ATOM 755 C CA . GLN A 1 98 ? -1.488 -4.288 -5.587 1.00 93.62 98 GLN A CA 1
ATOM 756 C C . GLN A 1 98 ? -0.851 -4.307 -6.979 1.00 93.62 98 GLN A C 1
ATOM 758 O O . GLN A 1 98 ? 0.220 -4.883 -7.145 1.00 93.62 98 GLN A O 1
ATOM 763 N N . HIS A 1 99 ? -1.441 -3.627 -7.965 1.00 91.31 99 HIS A N 1
ATOM 764 C CA . HIS A 1 99 ? -0.864 -3.513 -9.305 1.00 91.31 99 HIS A CA 1
ATOM 765 C C . HIS A 1 99 ? 0.491 -2.792 -9.292 1.00 91.31 99 HIS A C 1
ATOM 767 O O . HIS A 1 99 ? 1.455 -3.277 -9.883 1.00 91.31 99 HIS A O 1
ATOM 773 N N . VAL A 1 100 ? 0.607 -1.670 -8.574 1.00 90.56 100 VAL A N 1
ATOM 774 C CA . VAL A 1 100 ? 1.877 -0.938 -8.434 1.00 90.56 100 VAL A CA 1
ATOM 775 C C . VAL A 1 100 ? 2.941 -1.806 -7.759 1.00 90.56 100 VAL A C 1
ATOM 777 O O . VAL A 1 100 ? 4.093 -1.828 -8.202 1.00 90.56 100 VAL A O 1
ATOM 780 N N . ALA A 1 101 ? 2.571 -2.546 -6.711 1.00 91.94 101 ALA A N 1
ATOM 781 C CA . ALA A 1 101 ? 3.456 -3.510 -6.065 1.00 91.94 101 ALA A CA 1
ATOM 782 C C . ALA A 1 101 ? 3.853 -4.631 -7.035 1.00 91.94 101 ALA A C 1
ATOM 784 O O . ALA A 1 101 ? 5.020 -5.033 -7.084 1.00 91.94 101 ALA A O 1
ATOM 785 N N . ASP A 1 102 ? 2.910 -5.096 -7.857 1.00 90.81 102 ASP A N 1
ATOM 786 C CA . ASP A 1 102 ? 3.168 -6.161 -8.807 1.00 90.81 102 ASP A CA 1
ATOM 787 C C . ASP A 1 102 ? 4.221 -5.756 -9.849 1.00 90.81 102 ASP A C 1
ATOM 789 O O . ASP A 1 102 ? 5.203 -6.470 -10.082 1.00 90.81 102 ASP A O 1
ATOM 793 N N . GLN A 1 103 ? 4.056 -4.539 -10.362 1.00 89.94 103 GLN A N 1
ATOM 794 C CA . GLN A 1 103 ? 4.855 -3.913 -11.409 1.00 89.94 103 GLN A CA 1
ATOM 795 C C . GLN A 1 103 ? 6.102 -3.177 -10.886 1.00 89.94 103 GLN A C 1
ATOM 797 O O . GLN A 1 103 ? 6.724 -2.402 -11.614 1.00 89.94 103 GLN A O 1
ATOM 802 N N . ARG A 1 104 ? 6.507 -3.403 -9.627 1.00 88.00 104 ARG A N 1
ATOM 803 C CA . ARG A 1 104 ? 7.723 -2.812 -9.022 1.00 88.00 104 ARG A CA 1
ATOM 804 C C . ARG A 1 104 ? 7.762 -1.279 -9.086 1.00 88.00 104 ARG A C 1
ATOM 806 O O . ARG A 1 104 ? 8.806 -0.667 -9.350 1.00 88.00 104 ARG A O 1
ATOM 813 N N . GLY A 1 105 ? 6.613 -0.653 -8.853 1.00 86.94 105 GLY A N 1
ATOM 814 C CA . GLY A 1 105 ? 6.452 0.797 -8.880 1.00 86.94 105 GLY A CA 1
ATOM 815 C C . GLY A 1 105 ? 6.229 1.388 -10.273 1.00 86.94 105 GLY A C 1
ATOM 816 O O . GLY A 1 105 ? 6.093 2.605 -10.380 1.00 86.94 105 GLY A O 1
ATOM 817 N N . ALA A 1 106 ? 6.207 0.575 -11.334 1.00 84.06 106 ALA A N 1
ATOM 818 C CA . ALA A 1 106 ? 5.774 1.036 -12.646 1.00 84.06 106 ALA A CA 1
ATOM 819 C C . ALA A 1 106 ? 4.244 1.120 -12.689 1.00 84.06 106 ALA A C 1
ATOM 821 O O . ALA A 1 106 ? 3.547 0.247 -12.180 1.00 84.06 106 ALA A O 1
ATOM 822 N N . VAL A 1 107 ? 3.728 2.173 -13.313 1.00 80.31 107 VAL A N 1
ATOM 823 C CA . VAL A 1 107 ? 2.294 2.374 -13.514 1.00 80.31 107 VAL A CA 1
ATOM 824 C C . VAL A 1 107 ? 2.064 2.568 -15.001 1.00 80.31 107 VAL A C 1
ATOM 826 O O . VAL A 1 107 ? 2.756 3.371 -15.627 1.00 80.31 107 VAL A O 1
ATOM 829 N N . SER A 1 108 ? 1.122 1.824 -15.583 1.00 72.94 108 SER A N 1
ATOM 830 C CA . SER A 1 108 ? 0.710 2.096 -16.960 1.00 72.94 108 SER A CA 1
ATOM 831 C C . SER A 1 108 ? -0.147 3.362 -17.003 1.00 72.94 108 SER A C 1
ATOM 833 O O . SER A 1 108 ? -1.031 3.541 -16.168 1.00 72.94 108 SER A O 1
ATOM 835 N N . GLU A 1 109 ? 0.090 4.223 -17.990 1.00 73.38 109 GLU A N 1
ATOM 836 C CA . GLU A 1 109 ? -0.666 5.469 -18.187 1.00 73.38 109 GLU A CA 1
ATOM 837 C C . GLU A 1 109 ? -2.179 5.205 -18.264 1.00 73.38 109 GLU A C 1
ATOM 839 O O . GLU A 1 109 ? -2.964 5.840 -17.570 1.00 73.38 109 GLU A O 1
ATOM 844 N N . LYS A 1 110 ? -2.577 4.142 -18.973 1.00 71.88 110 LYS A N 1
ATOM 845 C CA . LYS A 1 110 ? -3.980 3.712 -19.083 1.00 71.88 110 LYS A CA 1
ATOM 846 C C . LYS A 1 110 ? -4.604 3.281 -17.752 1.00 71.88 110 LYS A C 1
ATOM 848 O O . LYS A 1 110 ? -5.795 3.495 -17.549 1.00 71.88 110 LYS A O 1
ATOM 853 N N . ALA A 1 111 ? -3.838 2.639 -16.864 1.00 66.00 111 ALA A N 1
ATOM 854 C CA . ALA A 1 111 ? -4.332 2.262 -15.537 1.00 66.00 111 ALA A CA 1
ATOM 855 C C . ALA A 1 111 ? -4.457 3.484 -14.618 1.00 66.00 111 ALA A C 1
ATOM 857 O O . ALA A 1 111 ? -5.354 3.529 -13.785 1.00 66.00 111 ALA A O 1
ATOM 858 N N . TRP A 1 112 ? -3.577 4.474 -14.792 1.00 70.62 112 TRP A N 1
ATOM 859 C CA . TRP A 1 112 ? -3.621 5.730 -14.050 1.00 70.62 112 TRP A CA 1
ATOM 860 C C . TRP A 1 112 ? -4.858 6.565 -14.404 1.00 70.62 112 TRP A C 1
ATOM 862 O O . TRP A 1 112 ? -5.545 7.035 -13.505 1.00 70.62 112 TRP A O 1
ATOM 872 N N . GLU A 1 113 ? -5.189 6.674 -15.693 1.00 72.50 113 GLU A N 1
ATOM 873 C CA . GLU A 1 113 ? -6.359 7.425 -16.178 1.00 72.50 113 GLU A CA 1
ATOM 874 C C . GLU A 1 113 ? -7.702 6.884 -15.666 1.00 72.50 113 GLU A C 1
ATOM 876 O O . GLU A 1 113 ? -8.651 7.642 -15.536 1.00 72.50 113 GLU A O 1
ATOM 881 N N . HIS A 1 114 ? -7.805 5.590 -15.348 1.00 65.44 114 HIS A N 1
ATOM 882 C CA . HIS A 1 114 ? -9.045 5.012 -14.810 1.00 65.44 114 HIS A CA 1
ATOM 883 C C . HIS A 1 114 ? -9.276 5.323 -13.321 1.00 65.44 114 HIS A C 1
ATOM 885 O O . HIS A 1 114 ? -10.344 5.013 -12.795 1.00 65.44 114 HIS A O 1
ATOM 891 N N . LEU A 1 115 ? -8.285 5.895 -12.631 1.00 61.53 115 LEU A N 1
ATOM 892 C CA . LEU A 1 115 ? -8.341 6.209 -11.198 1.00 61.53 115 LEU A CA 1
ATOM 893 C C . LEU A 1 115 ? -8.533 7.706 -10.913 1.00 61.53 115 LEU A C 1
ATOM 895 O O . LEU A 1 115 ? -8.703 8.074 -9.749 1.00 61.53 115 LEU A O 1
ATOM 899 N N . THR A 1 116 ? -8.483 8.554 -11.945 1.00 49.41 116 THR A N 1
ATOM 900 C CA . THR A 1 116 ? -8.603 10.023 -11.876 1.00 49.41 116 THR A CA 1
ATOM 901 C C . THR A 1 116 ? -9.782 10.517 -12.691 1.00 49.41 116 THR A C 1
ATOM 903 O O . THR A 1 116 ? -10.527 11.376 -12.174 1.00 49.41 116 THR A O 1
#

InterPro domains:
  IPR003779 Alkyl hydroperoxide reductase AhpD/CMD-like [PF02627] (29-80)
  IPR029032 AhpD-like [G3DSA:1.20.1290.10] (5-116)
  IPR029032 AhpD-like [SSF69118] (20-115)

Sequence (116 aa):
MLKQKSLATFSEAYRTLYYALRNMPTLQKARKSGLLSEHFNSRIMLAVTEVNGCNLCSYGHTTLALESGMNQTEISQLLGGEMDDTPEHEQAAILFAQHVADQRGAVSEKAWEHLT